Protein AF-A0A1E5L7E7-F1 (afdb_monomer_lite)

Structure (mmCIF, N/CA/C/O backbone):
data_AF-A0A1E5L7E7-F1
#
_entry.id   AF-A0A1E5L7E7-F1
#
loop_
_atom_site.group_PDB
_atom_site.id
_atom_site.type_symbol
_atom_site.label_atom_id
_atom_site.label_alt_id
_atom_site.label_comp_id
_atom_site.label_asym_id
_atom_site.label_entity_id
_atom_site.label_seq_id
_atom_site.pdbx_PDB_ins_code
_atom_site.Cartn_x
_atom_site.Cartn_y
_atom_site.Cartn_z
_atom_site.occupancy
_atom_site.B_iso_or_equiv
_atom_site.auth_seq_id
_atom_site.auth_comp_id
_atom_site.auth_asym_id
_atom_site.auth_atom_id
_atom_site.pdbx_PDB_model_num
ATOM 1 N N . MET A 1 1 ? -4.842 -31.849 -16.699 1.00 64.25 1 MET A N 1
ATOM 2 C CA . MET A 1 1 ? -5.724 -31.005 -15.866 1.00 64.25 1 MET A CA 1
ATOM 3 C C . MET A 1 1 ? -4.834 -29.907 -15.305 1.00 64.25 1 MET A C 1
ATOM 5 O O . MET A 1 1 ? -3.765 -30.256 -14.819 1.00 64.25 1 MET A O 1
ATOM 9 N N . LEU A 1 2 ? -5.164 -28.624 -15.495 1.00 64.88 2 LEU A N 1
ATOM 10 C CA . LEU A 1 2 ? -4.410 -27.542 -14.845 1.00 64.88 2 LEU A CA 1
ATOM 11 C C . LEU A 1 2 ? -4.589 -27.676 -13.326 1.00 64.88 2 LEU A C 1
ATOM 13 O O . LEU A 1 2 ? -5.624 -28.170 -12.883 1.00 64.88 2 LEU A O 1
ATOM 17 N N . SER A 1 3 ? -3.577 -27.300 -12.545 1.00 83.19 3 SER A N 1
ATOM 18 C CA . SER A 1 3 ? -3.740 -27.214 -11.093 1.00 83.19 3 SER A CA 1
ATOM 19 C C . SER A 1 3 ? -4.750 -26.117 -10.750 1.00 83.19 3 SER A C 1
ATOM 21 O O . SER A 1 3 ? -4.886 -25.150 -11.500 1.00 83.19 3 SER A O 1
ATOM 23 N N . ASP A 1 4 ? -5.415 -26.242 -9.600 1.00 86.75 4 ASP A N 1
ATOM 24 C CA . ASP A 1 4 ? -6.323 -25.212 -9.071 1.00 86.75 4 ASP A CA 1
ATOM 25 C C . ASP A 1 4 ? -5.634 -23.830 -9.010 1.00 86.75 4 ASP A C 1
ATOM 27 O O . ASP A 1 4 ? -6.203 -22.815 -9.397 1.00 86.75 4 ASP A O 1
ATOM 31 N N . TYR A 1 5 ? -4.342 -23.808 -8.659 1.00 82.50 5 TYR A N 1
ATOM 32 C CA . TYR A 1 5 ? -3.505 -22.604 -8.692 1.00 82.50 5 TYR A CA 1
ATOM 33 C C . TYR A 1 5 ? -3.371 -21.995 -10.097 1.00 82.50 5 TYR A C 1
ATOM 35 O O . TYR A 1 5 ? -3.588 -20.800 -10.282 1.00 82.50 5 TYR A O 1
ATOM 43 N N . ALA A 1 6 ? -3.045 -22.808 -11.107 1.00 84.75 6 ALA A N 1
ATOM 44 C CA . ALA A 1 6 ? -2.886 -22.321 -12.477 1.00 84.75 6 ALA A CA 1
ATOM 45 C C . ALA A 1 6 ? -4.218 -21.849 -13.083 1.00 84.75 6 ALA A C 1
ATOM 47 O O . ALA A 1 6 ? -4.231 -20.963 -13.939 1.00 84.75 6 ALA A O 1
ATOM 48 N N . GLN A 1 7 ? -5.338 -22.430 -12.646 1.00 89.38 7 GLN A N 1
ATOM 49 C CA . GLN A 1 7 ? -6.667 -21.963 -13.020 1.00 89.38 7 GLN A CA 1
ATOM 50 C C . GLN A 1 7 ? -6.973 -20.597 -12.388 1.00 89.38 7 GLN A C 1
ATOM 52 O O . GLN A 1 7 ? -7.300 -19.672 -13.129 1.00 89.38 7 GLN A O 1
ATOM 57 N N . LYS A 1 8 ? -6.766 -20.436 -11.075 1.00 89.94 8 LYS A N 1
ATOM 58 C CA . LYS A 1 8 ? -6.951 -19.152 -10.372 1.00 89.94 8 LYS A CA 1
ATOM 59 C C . LYS A 1 8 ? -6.092 -18.037 -10.961 1.00 89.94 8 LYS A C 1
ATOM 61 O O . LYS A 1 8 ? -6.601 -16.958 -11.233 1.00 89.94 8 LYS A O 1
ATOM 66 N N . GLN A 1 9 ? -4.820 -18.311 -11.251 1.00 88.81 9 GLN A N 1
ATOM 67 C CA . GLN A 1 9 ? -3.925 -17.325 -11.867 1.00 88.81 9 GLN A CA 1
ATOM 68 C C . GLN A 1 9 ? -4.406 -16.902 -13.264 1.00 88.81 9 GLN A C 1
ATOM 70 O O . GLN A 1 9 ? -4.318 -15.734 -13.636 1.00 88.81 9 GLN A O 1
ATOM 75 N N . ARG A 1 10 ? -4.943 -17.841 -14.054 1.00 89.44 10 ARG A N 1
ATOM 76 C CA . ARG A 1 10 ? -5.521 -17.532 -15.368 1.00 89.44 10 ARG A CA 1
ATOM 77 C C . ARG A 1 10 ? -6.808 -16.716 -15.256 1.00 89.44 10 ARG A C 1
ATOM 79 O O . ARG A 1 10 ? -7.046 -15.859 -16.101 1.00 89.44 10 ARG A O 1
ATOM 86 N N . GLU A 1 11 ? -7.652 -17.015 -14.279 1.00 93.75 11 GLU A N 1
ATOM 87 C CA . GLU A 1 11 ? -8.879 -16.259 -14.033 1.00 93.75 11 GLU A CA 1
ATOM 88 C C . GLU A 1 11 ? -8.552 -14.829 -13.593 1.00 93.75 11 GLU A C 1
ATOM 90 O O . GLU A 1 11 ? -9.084 -13.887 -14.178 1.00 93.75 11 GLU A O 1
ATOM 95 N N . ASP A 1 12 ? -7.600 -14.666 -12.673 1.00 93.44 12 ASP A N 1
ATOM 96 C CA . ASP A 1 12 ? -7.132 -13.359 -12.211 1.00 93.44 12 ASP A CA 1
ATOM 97 C C . ASP A 1 12 ? -6.461 -12.537 -13.325 1.00 93.44 12 ASP A C 1
ATOM 99 O O . ASP A 1 12 ? -6.721 -11.345 -13.461 1.00 93.44 12 ASP A O 1
ATOM 103 N N . LEU A 1 13 ? -5.702 -13.179 -14.221 1.00 92.06 13 LEU A N 1
ATOM 104 C CA . LEU A 1 13 ? -5.150 -12.546 -15.428 1.00 92.06 13 LEU A CA 1
ATOM 105 C C . LEU A 1 13 ? -6.209 -11.810 -16.269 1.00 92.06 13 LEU A C 1
ATOM 107 O O . LEU A 1 13 ? -5.885 -10.809 -16.913 1.00 92.06 13 LEU A O 1
ATOM 111 N N . ASN A 1 14 ? -7.466 -12.270 -16.266 1.00 94.44 14 ASN A N 1
ATOM 112 C CA . ASN A 1 14 ? -8.558 -11.613 -16.992 1.00 94.44 14 ASN A CA 1
ATOM 113 C C . ASN A 1 14 ? -9.018 -10.301 -16.333 1.00 94.44 14 ASN A C 1
ATOM 115 O O . ASN A 1 14 ? -9.711 -9.517 -16.977 1.00 94.44 14 ASN A O 1
ATOM 119 N N . THR A 1 15 ? -8.639 -10.042 -15.079 1.00 93.69 15 THR A N 1
ATOM 120 C CA . THR A 1 15 ? -8.935 -8.791 -14.355 1.00 93.69 15 THR A CA 1
ATOM 121 C C . THR A 1 15 ? -7.917 -7.680 -14.648 1.00 93.69 15 THR A C 1
ATOM 123 O O . THR A 1 15 ? -8.075 -6.535 -14.197 1.00 93.69 15 THR A O 1
ATOM 126 N N . LYS A 1 16 ? -6.860 -7.995 -15.414 1.00 93.00 16 LYS A N 1
ATOM 127 C CA . LYS A 1 16 ? -5.802 -7.055 -15.783 1.00 93.00 16 LYS A CA 1
ATOM 128 C C . LYS A 1 16 ? -6.387 -5.867 -16.544 1.00 93.00 16 LYS A C 1
ATOM 130 O O . LYS A 1 16 ? -6.898 -6.002 -17.653 1.00 93.00 16 LYS A O 1
ATOM 135 N N . ALA A 1 17 ? -6.244 -4.684 -15.961 1.00 94.31 17 ALA A N 1
ATOM 136 C CA . ALA A 1 17 ? -6.622 -3.422 -16.576 1.00 94.31 17 ALA A CA 1
ATOM 137 C C . ALA A 1 17 ? -5.693 -2.305 -16.093 1.00 94.31 17 ALA A C 1
ATOM 139 O O . ALA A 1 17 ? -5.008 -2.452 -15.079 1.00 94.31 17 ALA A O 1
ATOM 140 N N . ASN A 1 18 ? -5.697 -1.181 -16.808 1.00 92.69 18 ASN A N 1
ATOM 141 C CA . ASN A 1 18 ? -5.037 0.030 -16.336 1.00 92.69 18 ASN A CA 1
ATOM 142 C C . ASN A 1 18 ? -5.738 0.520 -15.059 1.00 92.69 18 ASN A C 1
ATOM 144 O O . ASN A 1 18 ? -6.968 0.525 -14.985 1.00 92.69 18 ASN A O 1
ATOM 148 N N . ARG A 1 19 ? -4.949 0.886 -14.047 1.00 92.31 19 ARG A N 1
ATOM 149 C CA . ARG A 1 19 ? -5.434 1.395 -12.761 1.00 92.31 19 ARG A CA 1
ATOM 150 C C . ARG A 1 19 ? -5.349 2.923 -12.778 1.00 92.31 19 ARG A C 1
ATOM 152 O O . ARG A 1 19 ? -4.254 3.472 -12.823 1.00 92.31 19 ARG A O 1
ATOM 159 N N . GLU A 1 20 ? -6.499 3.595 -12.800 1.00 88.31 20 GLU A N 1
ATOM 160 C CA . GLU A 1 20 ? -6.602 5.066 -12.902 1.00 88.31 20 GLU A CA 1
ATOM 161 C C . GLU A 1 20 ? -6.346 5.782 -11.560 1.00 88.31 20 GLU A C 1
ATOM 163 O O . GLU A 1 20 ? -6.104 6.990 -11.506 1.00 88.31 20 GLU A O 1
ATOM 168 N N . ASP A 1 21 ? -6.411 5.040 -10.457 1.00 87.31 21 ASP A N 1
ATOM 169 C CA . ASP A 1 21 ? -6.200 5.505 -9.088 1.00 87.31 21 ASP A CA 1
ATOM 170 C C . ASP A 1 21 ? -4.715 5.577 -8.697 1.00 87.31 21 ASP A C 1
ATOM 172 O O . ASP A 1 21 ? -4.356 6.303 -7.767 1.00 87.31 21 ASP A O 1
ATOM 176 N N . ILE A 1 22 ? -3.832 4.908 -9.446 1.00 90.38 22 ILE A N 1
ATOM 177 C CA . ILE A 1 22 ? -2.385 4.954 -9.222 1.00 90.38 22 ILE A CA 1
ATOM 178 C C . ILE A 1 22 ? -1.802 6.211 -9.872 1.00 90.38 22 ILE A C 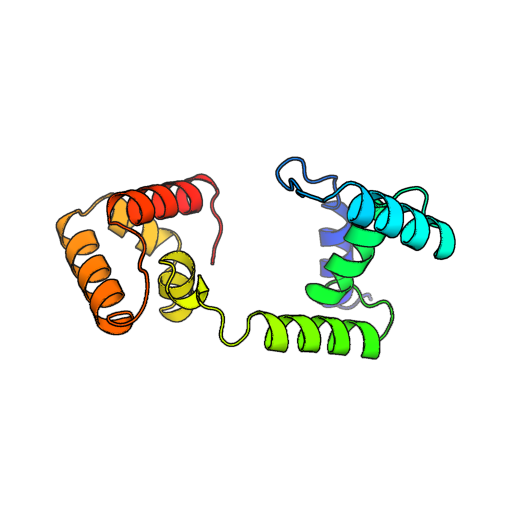1
ATOM 180 O O . ILE A 1 22 ? -1.623 6.296 -11.088 1.00 90.38 22 ILE A O 1
ATOM 184 N N . LYS A 1 23 ? -1.445 7.192 -9.039 1.00 92.81 23 LYS A N 1
ATOM 185 C CA . LYS A 1 23 ? -0.745 8.416 -9.454 1.00 92.81 23 LYS A CA 1
ATOM 186 C C . LYS A 1 23 ? 0.668 8.420 -8.891 1.00 92.81 23 LYS A C 1
ATOM 188 O O . LYS A 1 23 ? 0.856 8.301 -7.686 1.00 92.81 23 LYS A O 1
ATOM 193 N N . ILE A 1 24 ? 1.658 8.598 -9.763 1.00 93.69 24 ILE A N 1
ATOM 194 C CA . ILE A 1 24 ? 3.076 8.612 -9.387 1.00 93.69 24 ILE A CA 1
ATOM 195 C C . ILE A 1 24 ? 3.614 10.032 -9.558 1.00 93.69 24 ILE A C 1
ATOM 197 O O . ILE A 1 24 ? 3.450 10.639 -10.616 1.00 93.69 24 ILE A O 1
ATOM 201 N N . SER A 1 25 ? 4.264 10.558 -8.520 1.00 96.19 25 SER A N 1
ATOM 202 C CA . SER A 1 25 ? 4.975 11.837 -8.572 1.00 96.19 25 SER A CA 1
ATOM 203 C C . SER A 1 25 ? 6.461 11.579 -8.782 1.00 96.19 25 SER A C 1
ATOM 205 O O . SER A 1 25 ? 7.083 10.899 -7.972 1.00 96.19 25 SER A O 1
ATOM 207 N N . LEU A 1 26 ? 7.027 12.122 -9.859 1.00 97.06 26 LEU A N 1
ATOM 208 C CA . LEU A 1 26 ? 8.428 11.943 -10.236 1.00 97.06 26 LEU A CA 1
ATOM 209 C C . LEU A 1 26 ? 9.042 13.297 -10.576 1.00 97.06 26 LEU A C 1
ATOM 211 O O . LEU A 1 26 ? 8.398 14.147 -11.191 1.00 97.06 26 LEU A O 1
ATOM 215 N N . THR A 1 27 ? 10.315 13.471 -10.251 1.00 98.31 27 THR A N 1
ATOM 216 C CA . THR A 1 27 ? 11.125 14.533 -10.848 1.00 98.31 27 THR A CA 1
ATOM 217 C C . THR A 1 27 ? 11.316 14.279 -12.347 1.00 98.31 27 THR A C 1
ATOM 219 O O . THR A 1 27 ? 11.287 13.138 -12.818 1.00 98.31 27 THR A O 1
ATOM 222 N N . ASP A 1 28 ? 11.617 15.332 -13.113 1.00 98.31 28 ASP A N 1
ATOM 223 C CA . ASP A 1 28 ? 11.892 15.210 -14.554 1.00 98.31 28 ASP A CA 1
ATOM 224 C C . ASP A 1 28 ? 13.021 14.213 -14.860 1.00 98.31 28 ASP A C 1
ATOM 226 O O . ASP A 1 28 ? 12.996 13.494 -15.868 1.00 98.31 28 ASP A O 1
ATOM 230 N N . LYS A 1 29 ? 14.021 14.152 -13.971 1.00 98.56 29 LYS A N 1
ATOM 231 C CA . LYS A 1 29 ? 15.156 13.238 -14.098 1.00 98.56 29 LYS A CA 1
ATOM 232 C C . LYS A 1 29 ? 14.739 11.791 -13.854 1.00 98.56 29 LYS A C 1
ATOM 234 O O . LYS A 1 29 ? 15.121 10.924 -14.638 1.00 98.56 29 LYS A O 1
ATOM 239 N N . GLU A 1 30 ? 13.959 11.526 -12.809 1.00 98.38 30 GLU A N 1
ATOM 240 C CA . GLU A 1 30 ? 13.424 10.186 -12.538 1.00 98.38 30 GLU A CA 1
ATOM 241 C C . GLU A 1 30 ? 12.547 9.710 -13.691 1.00 98.38 30 GLU A C 1
ATOM 243 O O . GLU A 1 30 ? 12.765 8.616 -14.211 1.00 98.38 30 GLU A O 1
ATOM 248 N N . TYR A 1 31 ? 11.639 10.560 -14.176 1.00 98.06 31 TYR A N 1
ATOM 249 C CA . TYR A 1 31 ? 10.765 10.213 -15.293 1.00 98.06 31 TYR A CA 1
ATOM 250 C C . TYR A 1 31 ? 11.546 9.919 -16.583 1.00 98.06 31 TYR A C 1
ATOM 252 O O . TYR A 1 31 ? 11.256 8.959 -17.303 1.00 98.06 31 TYR A O 1
ATOM 260 N N . SER A 1 32 ? 12.579 10.710 -16.878 1.00 98.31 32 SER A N 1
ATOM 261 C CA . SER A 1 32 ? 13.442 10.483 -18.045 1.00 98.31 32 SER A CA 1
ATOM 262 C C . SER A 1 32 ? 14.232 9.177 -17.936 1.00 98.31 32 SER A C 1
ATOM 264 O O . SER A 1 32 ? 14.303 8.420 -18.907 1.00 98.31 32 SER A O 1
ATOM 266 N N . ASN A 1 33 ? 14.781 8.882 -16.755 1.00 98.44 33 ASN A N 1
ATOM 267 C CA . ASN A 1 33 ? 15.508 7.641 -16.496 1.00 98.44 33 ASN A CA 1
ATOM 268 C C . ASN A 1 33 ? 14.596 6.414 -16.589 1.00 98.44 33 ASN A C 1
ATOM 270 O O . ASN A 1 33 ? 14.985 5.419 -17.198 1.00 98.44 33 ASN A O 1
ATOM 274 N N . LEU A 1 34 ? 13.379 6.500 -16.052 1.00 98.00 34 LEU A N 1
ATOM 275 C CA . LEU A 1 34 ? 12.406 5.413 -16.090 1.00 98.00 34 LEU A CA 1
ATOM 276 C C . LEU A 1 34 ? 12.024 5.048 -17.532 1.00 98.00 34 LEU A C 1
ATOM 278 O O . LEU A 1 34 ? 12.063 3.876 -17.903 1.00 98.00 34 LEU A O 1
ATOM 282 N N . LYS A 1 35 ? 11.752 6.048 -18.383 1.00 98.31 35 LYS A N 1
ATOM 283 C CA . LYS A 1 35 ? 11.512 5.822 -19.821 1.00 98.31 35 LYS A CA 1
ATOM 284 C C . LYS A 1 35 ? 12.709 5.166 -20.507 1.00 98.31 35 LYS A C 1
ATOM 286 O O . LYS A 1 35 ? 12.535 4.242 -21.294 1.00 98.31 35 LYS A O 1
ATOM 291 N N . LEU A 1 36 ? 13.927 5.619 -20.199 1.00 98.38 36 LEU A N 1
ATOM 292 C CA . LEU A 1 36 ? 15.140 5.027 -20.764 1.00 98.38 36 LEU A CA 1
ATOM 293 C C . LEU A 1 36 ? 15.303 3.559 -20.348 1.00 98.38 36 LEU A C 1
ATOM 295 O O . LEU A 1 36 ? 15.682 2.738 -21.180 1.00 98.38 36 LEU A O 1
ATOM 299 N N . MET A 1 37 ? 15.024 3.219 -19.088 1.00 98.12 37 MET A N 1
ATOM 300 C CA . MET A 1 37 ? 15.047 1.833 -18.612 1.00 98.12 37 MET A CA 1
ATOM 301 C C . MET A 1 37 ? 14.014 0.976 -19.343 1.00 98.12 37 MET A C 1
ATOM 303 O O . MET A 1 37 ? 14.357 -0.108 -19.809 1.00 98.12 37 MET A O 1
ATOM 307 N N . ALA A 1 38 ? 12.793 1.488 -19.514 1.00 98.12 38 ALA A N 1
ATOM 308 C CA . ALA A 1 38 ? 11.733 0.781 -20.224 1.00 98.12 38 ALA A CA 1
ATOM 309 C C . ALA A 1 38 ? 12.140 0.475 -21.671 1.00 98.12 38 ALA A C 1
ATOM 311 O O . ALA A 1 38 ? 12.084 -0.674 -22.105 1.00 98.12 38 ALA A O 1
ATOM 312 N N . TYR A 1 39 ? 12.670 1.470 -22.386 1.00 98.12 39 TYR A N 1
ATOM 313 C CA . TYR A 1 39 ? 13.134 1.284 -23.761 1.00 98.12 39 TYR A CA 1
ATOM 314 C C . TYR A 1 39 ? 14.335 0.341 -23.865 1.00 98.12 39 TYR A C 1
ATOM 316 O O . TYR A 1 39 ? 14.401 -0.451 -24.802 1.00 98.12 39 TYR A O 1
ATOM 324 N N . LYS A 1 40 ? 15.268 0.365 -22.902 1.00 97.88 40 LYS A N 1
ATOM 325 C CA . LYS A 1 40 ? 16.385 -0.597 -22.853 1.00 97.88 40 LYS A CA 1
ATOM 326 C C . LYS A 1 40 ? 15.909 -2.039 -22.671 1.00 97.88 40 LYS A C 1
ATOM 328 O O . LYS A 1 40 ? 16.543 -2.942 -23.206 1.00 97.88 40 LYS A O 1
ATOM 333 N N . ALA A 1 41 ? 14.818 -2.240 -21.937 1.00 95.94 41 ALA A N 1
ATOM 334 C CA . ALA A 1 41 ? 14.187 -3.543 -21.750 1.00 95.94 41 ALA A CA 1
ATOM 335 C C . ALA A 1 41 ? 13.276 -3.956 -22.927 1.00 95.94 41 ALA A C 1
ATOM 337 O O . ALA A 1 41 ? 12.800 -5.086 -22.959 1.00 95.94 41 ALA A O 1
ATOM 338 N N . GLY A 1 42 ? 13.045 -3.067 -23.902 1.00 97.62 42 GLY A N 1
ATOM 339 C CA . GLY A 1 42 ? 12.187 -3.327 -25.062 1.00 97.62 4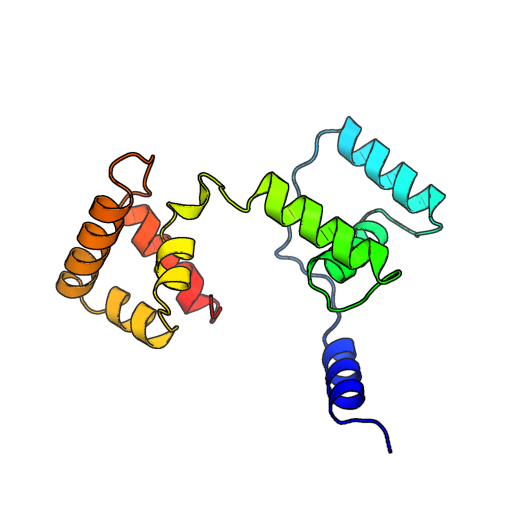2 GLY A CA 1
ATOM 340 C C . GLY A 1 42 ? 10.695 -3.057 -24.834 1.00 97.62 42 GLY A C 1
ATOM 341 O O . GLY A 1 42 ? 9.883 -3.436 -25.676 1.00 97.62 42 GLY A O 1
ATOM 342 N N . PHE A 1 43 ? 10.327 -2.396 -23.735 1.00 97.75 43 PHE A N 1
ATOM 343 C CA . PHE A 1 43 ? 8.949 -1.983 -23.470 1.00 97.75 43 PHE A CA 1
ATOM 344 C C . PHE A 1 43 ? 8.537 -0.763 -24.297 1.00 97.75 43 PHE A C 1
ATOM 346 O O . PHE A 1 43 ? 9.368 0.060 -24.694 1.00 97.75 43 PHE A O 1
ATOM 353 N N . ARG A 1 44 ? 7.229 -0.632 -24.535 1.00 96.50 44 ARG A N 1
ATOM 354 C CA . ARG A 1 44 ? 6.623 0.477 -25.289 1.00 96.50 44 ARG A CA 1
ATOM 355 C C . ARG A 1 44 ? 6.608 1.776 -24.497 1.00 96.50 44 ARG A C 1
ATOM 357 O O . ARG A 1 44 ? 6.707 2.846 -25.091 1.00 96.50 44 ARG A O 1
ATOM 364 N N . ASP A 1 45 ? 6.489 1.682 -23.177 1.00 96.06 45 ASP A N 1
ATOM 365 C CA . ASP A 1 45 ? 6.446 2.821 -22.268 1.00 96.06 45 ASP A CA 1
ATOM 366 C C . ASP A 1 45 ? 6.891 2.441 -20.843 1.00 96.06 45 ASP A C 1
ATOM 368 O O . ASP A 1 45 ? 7.139 1.280 -20.517 1.00 96.06 45 ASP A O 1
ATOM 372 N N . ALA A 1 46 ? 7.019 3.456 -19.985 1.00 96.56 46 ALA A N 1
ATOM 373 C CA . ALA A 1 46 ? 7.397 3.294 -18.584 1.00 96.56 46 ALA A CA 1
ATOM 374 C C . ALA A 1 46 ? 6.356 2.528 -17.744 1.00 96.56 46 ALA A C 1
ATOM 376 O O . ALA A 1 46 ? 6.722 1.926 -16.735 1.00 96.56 46 ALA A O 1
ATOM 377 N N . GLY A 1 47 ? 5.082 2.544 -18.143 1.00 95.56 47 GLY A N 1
ATOM 378 C CA . GLY A 1 47 ? 4.001 1.864 -17.434 1.00 95.56 47 GLY A CA 1
ATOM 379 C C . GLY A 1 47 ? 4.119 0.347 -17.530 1.00 95.56 47 GLY A C 1
ATOM 380 O O . GLY A 1 47 ? 3.896 -0.343 -16.537 1.00 95.56 47 GLY A O 1
ATOM 381 N N . GLU A 1 48 ? 4.549 -0.183 -18.677 1.00 95.31 48 GLU A N 1
ATOM 382 C CA . GLU A 1 48 ? 4.845 -1.615 -18.825 1.00 95.31 48 GLU A CA 1
ATOM 383 C C . GLU A 1 48 ? 5.992 -2.065 -17.913 1.00 95.31 48 GLU A C 1
ATOM 385 O O . GLU A 1 48 ? 5.886 -3.108 -17.266 1.00 95.31 48 GLU A O 1
ATOM 390 N N . LEU A 1 49 ? 7.052 -1.255 -17.801 1.00 95.62 49 LEU A N 1
ATOM 391 C CA . LEU A 1 49 ? 8.162 -1.533 -16.888 1.00 95.62 49 LEU A CA 1
ATOM 392 C C . LEU A 1 49 ? 7.697 -1.536 -15.424 1.00 95.62 49 LEU A C 1
ATOM 394 O O . LEU A 1 49 ? 8.016 -2.470 -14.691 1.00 95.62 49 LEU A O 1
ATOM 398 N N . ILE A 1 50 ? 6.928 -0.522 -15.005 1.00 95.31 50 ILE A N 1
ATOM 399 C CA . ILE A 1 50 ? 6.368 -0.456 -13.644 1.00 95.31 50 ILE A CA 1
ATOM 400 C C . ILE A 1 50 ? 5.454 -1.657 -13.385 1.00 95.31 50 ILE A C 1
ATOM 402 O O . ILE A 1 50 ? 5.578 -2.302 -12.351 1.00 95.31 50 ILE A O 1
ATOM 406 N N . SER A 1 51 ? 4.576 -1.994 -14.333 1.00 94.00 51 SER A N 1
ATOM 407 C CA . SER A 1 51 ? 3.672 -3.146 -14.214 1.00 94.00 51 SER A CA 1
ATOM 408 C C . SER A 1 51 ? 4.444 -4.457 -14.054 1.00 94.00 51 SER A C 1
ATOM 410 O O . SER A 1 51 ? 4.025 -5.326 -13.295 1.00 94.00 51 SER A O 1
ATOM 412 N N . SER A 1 52 ? 5.580 -4.595 -14.749 1.00 92.88 52 SER A N 1
ATOM 413 C CA . SER A 1 52 ? 6.481 -5.738 -14.594 1.00 92.88 52 SER A CA 1
ATOM 414 C C . SER A 1 52 ? 7.026 -5.828 -13.165 1.00 92.88 52 SER A C 1
ATOM 416 O O . SER A 1 52 ? 6.825 -6.845 -12.502 1.00 92.88 52 SER A O 1
ATOM 418 N N . PHE A 1 53 ? 7.611 -4.730 -12.668 1.00 93.19 53 PHE A N 1
ATOM 419 C CA . PHE A 1 53 ? 8.197 -4.640 -11.326 1.00 93.19 53 PHE A CA 1
ATOM 420 C C . PHE A 1 53 ? 7.177 -4.860 -10.203 1.00 93.19 53 PHE A C 1
ATOM 422 O O . PHE A 1 53 ? 7.463 -5.581 -9.254 1.00 93.19 53 PHE A O 1
ATOM 429 N N . VAL A 1 54 ? 5.973 -4.287 -10.311 1.00 93.62 54 VAL A N 1
ATOM 430 C CA . VAL A 1 54 ? 4.879 -4.520 -9.347 1.00 93.62 54 VAL A CA 1
ATOM 431 C C . VAL A 1 54 ? 4.529 -6.005 -9.276 1.00 93.62 54 VAL A C 1
ATOM 433 O O . VAL A 1 54 ? 4.244 -6.529 -8.203 1.00 93.62 54 VAL A O 1
ATOM 436 N N . GLY A 1 55 ? 4.596 -6.699 -10.409 1.00 92.12 55 GLY A N 1
ATOM 437 C CA . GLY A 1 55 ? 4.424 -8.139 -10.467 1.00 92.12 55 GLY A CA 1
ATOM 438 C C . GLY A 1 55 ? 5.442 -8.912 -9.624 1.00 92.12 55 GLY A C 1
ATOM 439 O O . GLY A 1 55 ? 5.029 -9.777 -8.854 1.00 92.12 55 GLY A O 1
ATOM 440 N N . ASP A 1 56 ? 6.729 -8.561 -9.730 1.00 93.00 56 ASP A N 1
ATOM 441 C CA . ASP A 1 56 ? 7.796 -9.147 -8.903 1.00 93.00 56 ASP A CA 1
ATOM 442 C C . ASP A 1 56 ? 7.607 -8.791 -7.418 1.00 93.00 56 ASP A C 1
ATOM 444 O O . ASP A 1 56 ? 7.680 -9.668 -6.559 1.00 93.00 56 ASP A O 1
ATOM 448 N N . LEU A 1 57 ? 7.306 -7.522 -7.118 1.00 93.75 57 LEU A N 1
ATOM 449 C CA . LEU A 1 57 ? 7.117 -7.008 -5.756 1.00 93.75 57 LEU A CA 1
ATOM 450 C C . LEU A 1 57 ? 5.949 -7.678 -5.018 1.00 93.75 57 LEU A C 1
ATOM 452 O O . LEU A 1 57 ? 6.041 -7.928 -3.823 1.00 93.75 57 LEU A O 1
ATOM 456 N N . THR A 1 58 ? 4.858 -7.975 -5.724 1.00 92.06 58 THR A N 1
ATOM 457 C CA . THR A 1 58 ? 3.651 -8.605 -5.154 1.00 92.06 58 THR A CA 1
ATOM 458 C C . THR A 1 58 ? 3.682 -10.132 -5.218 1.00 92.06 58 THR A C 1
ATOM 460 O O . THR A 1 58 ? 2.778 -10.798 -4.719 1.00 92.06 58 THR A O 1
ATOM 463 N N . GLY A 1 59 ? 4.698 -10.712 -5.863 1.00 88.25 59 GLY A N 1
ATOM 464 C CA . GLY A 1 59 ? 4.824 -12.155 -6.052 1.00 88.25 59 GLY A CA 1
ATOM 465 C C . GLY A 1 59 ? 3.809 -12.772 -7.022 1.00 88.25 59 GLY A C 1
ATOM 466 O O . GLY A 1 59 ? 3.729 -14.000 -7.101 1.00 88.25 59 GLY A O 1
ATOM 467 N N . TRP A 1 60 ? 3.047 -11.960 -7.764 1.00 88.12 60 TRP A N 1
ATOM 468 C CA . TRP A 1 60 ? 2.035 -12.435 -8.714 1.00 88.12 60 TRP A CA 1
ATOM 469 C C . TRP A 1 60 ? 2.643 -13.016 -9.999 1.00 88.12 60 TRP A C 1
ATOM 471 O O . TRP A 1 60 ? 2.200 -14.049 -10.512 1.00 88.12 60 TRP A O 1
ATOM 481 N N . GLN A 1 61 ? 3.689 -12.365 -10.503 1.00 80.31 61 GLN A N 1
ATOM 482 C CA . GLN A 1 61 ? 4.567 -12.896 -11.543 1.00 80.31 61 GLN A CA 1
ATOM 483 C C . GLN A 1 61 ? 6.004 -12.789 -11.057 1.00 80.31 61 GLN A C 1
ATOM 485 O O . GLN A 1 61 ? 6.301 -12.145 -10.057 1.00 80.31 61 GLN A O 1
ATOM 490 N N . SER A 1 62 ? 6.896 -13.459 -11.762 1.00 75.56 62 SER A N 1
ATOM 491 C CA . SER A 1 62 ? 8.302 -13.462 -11.423 1.00 75.56 62 SER A CA 1
ATOM 492 C C . SER A 1 62 ? 9.077 -13.469 -12.731 1.00 75.56 62 SER A C 1
ATOM 494 O O . SER A 1 62 ? 8.932 -14.390 -13.538 1.00 75.56 62 SER A O 1
ATOM 496 N N . ASN A 1 63 ? 9.886 -12.434 -12.947 1.00 81.19 63 ASN A N 1
ATOM 497 C CA . ASN A 1 63 ? 10.911 -12.414 -13.995 1.00 81.19 63 ASN A CA 1
ATOM 498 C C . ASN A 1 63 ? 12.053 -13.420 -13.708 1.00 81.19 63 ASN A C 1
ATOM 500 O O . ASN A 1 63 ? 12.922 -13.632 -14.550 1.00 81.19 63 ASN A O 1
ATOM 504 N N . GLY A 1 64 ? 11.984 -14.077 -12.549 1.00 80.38 64 GLY A N 1
ATOM 505 C CA . GLY A 1 64 ? 12.873 -15.099 -12.012 1.00 80.38 64 GLY A CA 1
ATOM 506 C C . GLY A 1 64 ? 12.799 -15.083 -10.478 1.00 80.38 64 GLY A C 1
ATOM 507 O O . GLY A 1 64 ? 12.299 -14.128 -9.867 1.00 80.38 64 GLY A O 1
ATOM 508 N N . SER A 1 65 ? 13.208 -16.181 -9.832 1.00 72.44 65 SER A N 1
ATOM 509 C CA . SER A 1 65 ? 13.151 -16.288 -8.364 1.00 72.44 65 SER A CA 1
ATOM 510 C C . SER A 1 65 ? 13.932 -15.167 -7.686 1.00 72.44 65 SER A C 1
ATOM 512 O O . SER A 1 65 ? 13.456 -14.594 -6.709 1.00 72.44 65 SER A O 1
ATOM 514 N N . ASP A 1 66 ? 15.084 -14.820 -8.256 1.00 87.19 66 ASP A N 1
ATOM 515 C CA . ASP A 1 66 ? 15.983 -13.811 -7.714 1.00 87.19 66 ASP A CA 1
ATOM 516 C C . ASP A 1 66 ? 15.353 -12.416 -7.785 1.00 87.19 66 ASP A C 1
ATOM 518 O O . ASP A 1 66 ? 15.517 -11.628 -6.861 1.00 87.19 66 ASP A O 1
ATOM 522 N N . GLU A 1 67 ? 14.588 -12.100 -8.832 1.00 90.69 67 GLU A N 1
ATOM 523 C CA . GLU A 1 67 ? 13.913 -10.808 -8.981 1.00 90.69 67 GLU A CA 1
ATOM 524 C C . GLU A 1 67 ? 12.858 -10.596 -7.898 1.00 90.69 67 GLU A C 1
ATOM 526 O O . GLU A 1 67 ? 12.826 -9.532 -7.277 1.00 90.69 67 GLU A O 1
ATOM 531 N N . ARG A 1 68 ? 12.048 -11.622 -7.613 1.00 88.75 68 ARG A N 1
ATOM 532 C CA . ARG A 1 68 ? 11.075 -11.573 -6.515 1.00 88.75 68 ARG A CA 1
ATOM 533 C C . ARG A 1 68 ? 11.777 -11.425 -5.168 1.00 88.75 68 ARG A C 1
ATOM 535 O O . ARG A 1 68 ? 11.394 -10.575 -4.368 1.00 88.75 68 ARG A O 1
ATOM 542 N N . ASP A 1 69 ? 12.824 -12.210 -4.930 1.00 90.38 69 ASP A N 1
ATOM 543 C CA . ASP A 1 69 ? 13.569 -12.160 -3.671 1.00 90.38 69 ASP A CA 1
ATOM 544 C C . ASP A 1 69 ? 14.245 -10.792 -3.479 1.00 90.38 69 ASP A C 1
ATOM 546 O O . ASP A 1 69 ? 14.254 -10.249 -2.375 1.00 90.38 69 ASP A O 1
ATOM 550 N N . LYS A 1 70 ? 14.751 -10.180 -4.558 1.00 93.69 70 LYS A N 1
ATOM 551 C CA . LYS A 1 70 ? 15.348 -8.836 -4.538 1.00 93.69 70 LYS A CA 1
ATOM 552 C C . LYS A 1 70 ? 14.317 -7.730 -4.367 1.00 93.69 70 LYS A C 1
ATOM 554 O O . LYS A 1 70 ? 14.604 -6.760 -3.666 1.00 93.69 70 LYS A O 1
ATOM 559 N N . ALA A 1 71 ? 13.142 -7.855 -4.977 1.00 93.06 71 ALA A N 1
ATOM 560 C CA . ALA A 1 71 ? 12.047 -6.915 -4.765 1.00 93.06 71 ALA A CA 1
ATOM 561 C C . ALA A 1 71 ? 11.583 -6.946 -3.301 1.00 93.06 71 ALA A C 1
ATOM 563 O O . ALA A 1 71 ? 11.436 -5.891 -2.684 1.00 93.06 71 ALA A O 1
ATOM 564 N N . ASN A 1 72 ? 11.465 -8.143 -2.721 1.00 91.44 72 ASN A N 1
ATOM 565 C CA . ASN A 1 72 ? 11.139 -8.312 -1.310 1.00 91.44 72 ASN A CA 1
ATOM 566 C C . ASN A 1 72 ? 12.243 -7.758 -0.392 1.00 91.44 72 ASN A C 1
ATOM 568 O O . ASN A 1 72 ? 11.963 -7.003 0.532 1.00 91.44 72 ASN A O 1
ATOM 572 N N . GLU A 1 73 ? 13.518 -8.048 -0.679 1.00 94.00 73 GLU A N 1
ATOM 573 C CA . GLU A 1 73 ? 14.649 -7.489 0.076 1.00 94.00 73 GLU A CA 1
ATOM 574 C C . GLU A 1 73 ? 14.644 -5.952 0.047 1.00 94.00 73 GLU A C 1
ATOM 576 O O . GLU A 1 73 ? 14.910 -5.307 1.062 1.00 94.00 73 GLU A O 1
ATOM 581 N N . TRP A 1 74 ? 14.340 -5.349 -1.105 1.00 94.81 74 TRP A N 1
ATOM 582 C CA . TRP A 1 74 ? 14.189 -3.901 -1.211 1.00 94.81 74 TRP A CA 1
ATOM 583 C C . TRP A 1 74 ? 13.047 -3.385 -0.329 1.00 94.81 74 TRP A C 1
ATOM 585 O O . TRP A 1 74 ? 13.270 -2.423 0.408 1.00 94.81 74 TRP A O 1
ATOM 595 N N . TYR A 1 75 ? 11.873 -4.026 -0.370 1.00 94.31 75 TYR A N 1
ATOM 596 C CA . TYR A 1 75 ? 10.716 -3.640 0.439 1.00 94.31 75 TYR A CA 1
ATOM 597 C C . TYR A 1 75 ? 11.040 -3.686 1.934 1.00 94.31 75 TYR A C 1
ATOM 599 O O . TYR A 1 75 ? 10.910 -2.675 2.618 1.00 94.31 75 TYR A O 1
ATOM 607 N N . GLU A 1 76 ? 11.576 -4.804 2.420 1.00 93.00 76 GLU A N 1
ATOM 608 C CA . GLU A 1 76 ? 11.932 -4.981 3.832 1.00 93.00 76 GLU A CA 1
ATOM 609 C C . GLU A 1 76 ? 12.982 -3.973 4.300 1.00 93.00 76 GLU A C 1
ATOM 611 O O . GLU A 1 76 ? 12.883 -3.389 5.377 1.00 93.00 76 GLU A O 1
ATOM 616 N N . ARG A 1 77 ? 13.993 -3.699 3.474 1.00 92.81 77 ARG A N 1
ATOM 617 C CA . ARG A 1 77 ? 15.034 -2.726 3.828 1.00 92.81 77 ARG A CA 1
ATOM 618 C C . ARG A 1 77 ? 14.534 -1.288 3.821 1.00 92.81 77 ARG A C 1
ATOM 620 O O . ARG A 1 77 ? 15.061 -0.472 4.575 1.00 92.81 77 ARG A O 1
ATOM 627 N N . ALA A 1 78 ? 13.610 -0.957 2.924 1.00 91.94 78 ALA A N 1
ATOM 628 C CA . ALA A 1 78 ? 13.075 0.391 2.798 1.00 91.94 78 ALA A CA 1
ATOM 629 C C . ALA A 1 78 ? 11.957 0.664 3.814 1.00 91.94 78 ALA A C 1
ATOM 631 O O . ALA A 1 78 ? 11.863 1.781 4.320 1.00 91.94 78 ALA A O 1
ATOM 632 N N . PHE A 1 79 ? 11.138 -0.345 4.119 1.00 91.81 79 PHE A N 1
ATOM 633 C CA . PHE A 1 79 ? 9.876 -0.174 4.834 1.00 91.81 79 PHE A CA 1
ATOM 634 C C . PHE A 1 79 ? 9.651 -1.142 5.998 1.00 91.81 79 PHE A C 1
ATOM 636 O O . PHE A 1 79 ? 8.772 -0.869 6.801 1.00 91.81 79 PHE A O 1
ATOM 643 N N . GLY A 1 80 ? 10.452 -2.196 6.180 1.00 85.81 80 GLY A N 1
ATOM 644 C CA . GLY A 1 80 ? 10.252 -3.177 7.263 1.00 85.81 80 GLY A CA 1
ATOM 645 C C . GLY A 1 80 ? 10.315 -2.584 8.679 1.00 85.81 80 GLY A C 1
ATOM 646 O O . GLY A 1 80 ? 9.782 -3.156 9.624 1.00 85.81 80 GLY A O 1
ATOM 647 N N . THR A 1 81 ? 10.913 -1.398 8.838 1.00 84.50 81 THR A N 1
ATOM 648 C CA . THR A 1 81 ? 10.843 -0.583 10.066 1.00 84.50 81 THR A CA 1
ATOM 649 C C . THR A 1 81 ? 10.421 0.854 9.753 1.00 84.50 81 THR A C 1
ATOM 651 O O . THR A 1 81 ? 11.046 1.810 10.223 1.00 84.50 81 THR A O 1
ATOM 654 N N . SER A 1 82 ? 9.440 1.024 8.867 1.00 85.81 82 SER A N 1
ATOM 655 C CA . SER A 1 82 ? 9.010 2.341 8.404 1.00 85.81 82 SER A CA 1
ATOM 656 C C . SER A 1 82 ? 8.381 3.166 9.526 1.00 85.81 82 SER A C 1
ATOM 658 O O . SER A 1 82 ? 7.635 2.646 10.350 1.00 85.81 82 SER A O 1
ATOM 660 N N . GLU A 1 83 ? 8.587 4.486 9.497 1.00 83.12 83 GLU A N 1
ATOM 661 C CA . GLU A 1 83 ? 7.796 5.413 10.316 1.00 83.12 83 GLU A CA 1
ATOM 662 C C . GLU A 1 83 ? 6.294 5.325 10.002 1.00 83.12 83 GLU A C 1
ATOM 664 O O . GLU A 1 83 ? 5.472 5.596 10.867 1.00 83.12 83 GLU A O 1
ATOM 669 N N . TYR A 1 84 ? 5.918 4.859 8.805 1.00 85.19 84 TYR A N 1
ATOM 670 C CA . TYR A 1 84 ? 4.519 4.643 8.435 1.00 85.19 84 TYR A CA 1
ATOM 671 C C . TYR A 1 84 ? 3.842 3.511 9.212 1.00 85.19 84 TYR A C 1
ATOM 673 O O . TYR A 1 84 ? 2.618 3.407 9.155 1.00 85.19 84 TYR A O 1
ATOM 681 N N . HIS A 1 85 ? 4.594 2.685 9.947 1.00 87.88 85 HIS A N 1
ATOM 682 C CA . HIS A 1 85 ? 4.013 1.660 10.816 1.00 87.88 85 HIS A CA 1
ATOM 683 C C . HIS A 1 85 ? 3.250 2.271 11.999 1.00 87.88 85 HIS A C 1
ATOM 685 O O . HIS A 1 85 ? 2.391 1.616 12.575 1.00 87.88 85 HIS A O 1
ATOM 691 N N . SER A 1 86 ? 3.475 3.551 12.314 1.00 89.38 86 SER A N 1
ATOM 692 C CA . SER A 1 86 ? 2.652 4.275 13.283 1.00 89.38 86 SER A CA 1
ATOM 693 C C . SER A 1 86 ? 1.400 4.908 12.674 1.00 89.38 86 SER A C 1
ATOM 695 O O . SER A 1 86 ? 0.769 5.720 13.338 1.00 89.38 86 SER A O 1
ATOM 697 N N . ASN A 1 87 ? 1.033 4.620 11.423 1.00 94.31 87 ASN A N 1
ATOM 698 C CA . ASN A 1 87 ? -0.244 5.066 10.855 1.00 94.31 87 ASN A CA 1
ATOM 699 C C . ASN A 1 87 ? -1.377 4.124 11.278 1.00 94.31 87 ASN A C 1
ATOM 701 O O . ASN A 1 87 ? -1.167 2.917 11.409 1.00 94.31 87 ASN A O 1
ATOM 705 N N . ILE A 1 88 ? -2.604 4.637 11.378 1.00 94.88 88 ILE A N 1
ATOM 706 C CA . ILE A 1 88 ? -3.768 3.849 11.805 1.00 94.88 88 ILE A CA 1
ATOM 707 C C . ILE A 1 88 ? -4.022 2.650 10.885 1.00 94.88 88 ILE A C 1
ATOM 709 O O . ILE A 1 88 ? -4.412 1.593 11.354 1.00 94.88 88 ILE A O 1
ATOM 713 N N . ARG A 1 89 ? -3.732 2.769 9.581 1.00 94.69 89 ARG A N 1
ATOM 714 C CA . ARG A 1 89 ? -3.865 1.652 8.623 1.00 94.69 89 ARG A CA 1
ATOM 715 C C . ARG A 1 89 ? -2.997 0.466 9.025 1.00 94.69 89 ARG A C 1
ATOM 717 O O . ARG A 1 89 ? -3.447 -0.667 8.971 1.00 94.69 89 ARG A O 1
ATOM 724 N N . HIS A 1 90 ? -1.758 0.741 9.423 1.00 93.38 90 HIS A N 1
ATOM 725 C CA . HIS A 1 90 ? -0.849 -0.312 9.847 1.00 93.38 90 HIS A CA 1
ATOM 726 C C . HIS A 1 90 ? -1.266 -0.882 11.201 1.00 93.38 90 HIS A C 1
ATOM 728 O O . HIS A 1 90 ? -1.239 -2.090 11.368 1.00 93.38 90 HIS A O 1
ATOM 734 N N . TYR A 1 91 ? -1.719 -0.033 12.128 1.00 94.50 91 TYR A N 1
ATOM 735 C CA . TYR A 1 91 ? -2.253 -0.486 13.412 1.00 94.50 91 TYR A CA 1
ATOM 736 C C . TYR A 1 91 ? -3.439 -1.448 13.246 1.00 94.50 91 TYR A C 1
ATOM 738 O O . TYR A 1 91 ? -3.463 -2.498 13.878 1.00 94.50 91 TYR A O 1
ATOM 746 N N . LEU A 1 92 ? -4.399 -1.110 12.378 1.00 95.19 92 LEU A N 1
ATOM 747 C CA . LEU A 1 92 ? -5.562 -1.953 12.085 1.00 95.19 92 LEU A CA 1
ATOM 748 C C . LEU A 1 92 ? -5.146 -3.295 11.469 1.00 95.19 92 LEU A C 1
ATOM 750 O O . LEU A 1 92 ? -5.653 -4.327 11.890 1.00 95.19 92 LEU A O 1
ATOM 754 N N . TYR A 1 93 ? -4.198 -3.273 10.526 1.00 93.81 93 TYR A N 1
ATOM 755 C CA . TYR A 1 93 ? -3.614 -4.479 9.933 1.00 93.81 93 TYR A CA 1
ATOM 756 C C . TYR A 1 93 ? -2.918 -5.366 10.978 1.00 93.81 93 TYR A C 1
ATOM 758 O O . TYR A 1 93 ? -3.206 -6.552 11.067 1.00 93.81 93 TYR A O 1
ATOM 766 N N . ASP A 1 94 ? -2.031 -4.794 11.797 1.00 93.19 94 ASP A N 1
ATOM 767 C CA . ASP A 1 94 ? -1.225 -5.540 12.779 1.00 93.19 94 ASP A CA 1
ATOM 768 C C . ASP A 1 94 ? -2.073 -6.123 13.925 1.00 93.19 94 ASP A C 1
ATOM 770 O O . ASP A 1 94 ? -1.654 -7.059 14.603 1.00 93.19 94 ASP A O 1
ATOM 774 N N . ASN A 1 95 ? -3.282 -5.585 14.122 1.00 94.38 95 ASN A N 1
ATOM 775 C CA . ASN A 1 95 ? -4.257 -6.050 15.109 1.00 94.38 95 ASN A CA 1
ATOM 776 C C . ASN A 1 95 ? -5.456 -6.790 14.483 1.00 94.38 95 ASN A C 1
ATOM 778 O O . ASN A 1 95 ? -6.475 -6.950 15.153 1.00 94.38 95 ASN A O 1
ATOM 782 N N . ASP A 1 96 ? -5.344 -7.235 13.227 1.00 95.06 96 ASP A N 1
ATOM 783 C CA . ASP A 1 96 ? -6.329 -8.081 12.535 1.00 95.06 96 ASP A CA 1
ATOM 784 C C . ASP A 1 96 ? -7.763 -7.498 12.468 1.00 95.06 96 ASP A C 1
ATOM 786 O O . ASP A 1 96 ? -8.746 -8.241 12.504 1.00 95.06 96 ASP A O 1
ATOM 790 N N . TYR A 1 97 ? -7.913 -6.172 12.356 1.00 94.88 97 TYR A N 1
ATOM 791 C CA . TYR A 1 97 ? -9.232 -5.548 12.187 1.00 94.88 97 TYR A CA 1
ATOM 792 C C . TYR A 1 97 ? -9.815 -5.867 10.809 1.00 94.88 97 TYR A C 1
ATOM 794 O O . TYR A 1 97 ? -9.224 -5.551 9.774 1.00 94.88 97 TYR A O 1
ATOM 802 N N . SER A 1 98 ? -11.021 -6.427 10.790 1.00 95.06 98 SER A N 1
ATOM 803 C CA . SER A 1 98 ? -11.788 -6.663 9.569 1.00 95.06 98 SER A CA 1
ATOM 804 C C . SER A 1 98 ? -12.510 -5.402 9.083 1.00 95.06 98 SER A C 1
ATOM 806 O O . SER A 1 98 ? -12.617 -4.396 9.787 1.00 95.06 98 SER A O 1
ATOM 808 N N . LEU A 1 99 ? -13.060 -5.457 7.866 1.00 94.94 99 LEU A N 1
ATOM 809 C CA . LEU A 1 99 ? -13.930 -4.394 7.350 1.00 94.94 99 LEU A CA 1
ATOM 810 C C . LEU A 1 99 ? -15.174 -4.167 8.220 1.00 94.94 99 LEU A C 1
ATOM 812 O O . LEU A 1 99 ? -15.644 -3.033 8.309 1.00 94.94 99 LEU A O 1
ATOM 816 N N . ASP A 1 100 ? -15.695 -5.221 8.850 1.00 95.12 100 ASP A N 1
ATOM 817 C CA . ASP A 1 100 ? -16.841 -5.118 9.753 1.00 95.12 100 ASP A CA 1
ATOM 818 C C . ASP A 1 100 ? -16.433 -4.413 11.054 1.00 95.12 100 ASP A C 1
ATOM 820 O O . ASP A 1 100 ? -17.096 -3.460 11.453 1.00 95.12 100 ASP A O 1
ATOM 824 N N . ASP A 1 101 ? -15.275 -4.755 11.632 1.00 95.69 101 ASP A N 1
ATOM 825 C CA . ASP A 1 101 ? -14.755 -4.056 12.820 1.00 95.69 101 ASP A CA 1
ATOM 826 C C . ASP A 1 101 ? -14.513 -2.564 12.528 1.00 95.69 101 ASP A C 1
ATOM 828 O O . ASP A 1 101 ? -14.805 -1.690 13.343 1.00 95.69 101 ASP A O 1
ATOM 832 N N . MET A 1 102 ? -14.010 -2.240 11.331 1.00 95.69 102 MET A N 1
ATOM 833 C CA . MET A 1 102 ? -13.825 -0.850 10.899 1.00 95.69 102 MET A CA 1
ATOM 834 C C . MET A 1 102 ? -15.147 -0.104 10.684 1.00 95.69 102 MET A C 1
ATOM 836 O O . MET A 1 102 ? -15.184 1.111 10.885 1.00 95.69 102 MET A O 1
ATOM 840 N N . ASN A 1 103 ? -16.218 -0.792 10.275 1.00 95.75 103 ASN A N 1
ATOM 841 C CA . ASN A 1 103 ? -17.561 -0.210 10.229 1.00 95.75 103 ASN A CA 1
ATOM 842 C C . ASN A 1 103 ? -18.075 0.090 11.635 1.00 95.75 103 ASN A C 1
ATOM 844 O O . ASN A 1 103 ? -18.548 1.201 11.871 1.00 95.75 103 ASN A O 1
ATOM 848 N N . ASP A 1 104 ? -17.914 -0.845 12.570 1.00 96.94 104 ASP A N 1
ATOM 849 C CA . ASP A 1 104 ? -18.329 -0.661 13.963 1.00 96.94 104 ASP A CA 1
ATOM 850 C C . ASP A 1 104 ? -17.603 0.538 14.599 1.00 96.94 104 ASP A C 1
ATOM 852 O O . ASP A 1 104 ? -18.231 1.377 15.247 1.00 96.94 104 ASP A O 1
ATOM 856 N N . LEU A 1 105 ? -16.306 0.714 14.311 1.00 96.88 105 LEU A N 1
ATOM 857 C CA . LEU A 1 105 ? -15.536 1.904 14.710 1.00 96.88 105 LEU A CA 1
ATOM 858 C C . LEU A 1 105 ? -16.067 3.221 14.118 1.00 96.88 105 LEU A C 1
ATOM 860 O O . LEU A 1 105 ? -15.808 4.288 14.665 1.00 96.88 105 LEU A O 1
ATOM 864 N N . LEU A 1 106 ? -16.760 3.201 12.978 1.00 97.06 106 LEU A N 1
ATOM 865 C CA . LEU A 1 106 ? -17.366 4.409 12.404 1.00 97.06 106 LEU A CA 1
ATOM 866 C C . LEU A 1 106 ? -18.753 4.712 12.981 1.00 97.06 106 LEU A C 1
ATOM 868 O O . LEU A 1 106 ? -19.188 5.865 12.908 1.00 97.06 106 LEU A O 1
ATOM 872 N N . GLU A 1 107 ? -19.448 3.702 13.504 1.00 97.25 107 GLU A N 1
ATOM 873 C CA . GLU A 1 107 ? -20.795 3.827 14.071 1.00 97.25 107 GLU A CA 1
ATOM 874 C C . GLU A 1 107 ? -20.782 4.142 15.573 1.00 97.25 107 GLU A C 1
ATOM 876 O O . GLU A 1 107 ? -21.671 4.856 16.048 1.00 97.25 107 GLU A O 1
ATOM 881 N N . ASP A 1 108 ? -19.771 3.665 16.303 1.00 97.69 108 ASP A N 1
ATOM 882 C CA . ASP A 1 108 ? -19.624 3.843 17.749 1.00 97.69 108 ASP A CA 1
ATOM 883 C C . ASP A 1 108 ? -18.437 4.767 18.090 1.00 97.69 108 ASP A C 1
ATOM 885 O O . ASP A 1 108 ? -17.265 4.396 18.003 1.00 97.69 108 ASP A O 1
ATOM 889 N N . GLU A 1 109 ? -18.756 6.001 18.496 1.00 96.12 109 GLU A N 1
ATOM 890 C CA . GLU A 1 109 ? -17.765 7.020 18.870 1.00 96.12 109 GLU A CA 1
ATOM 891 C C . GLU A 1 109 ? -16.977 6.646 20.136 1.00 96.12 109 GLU A C 1
ATOM 893 O O . GLU A 1 109 ? -15.782 6.941 20.214 1.00 96.12 109 GLU A O 1
ATOM 898 N N . ASP A 1 110 ? -17.611 5.983 21.107 1.00 97.56 110 ASP A N 1
ATOM 899 C CA . ASP A 1 110 ? -16.948 5.579 22.349 1.00 97.56 110 ASP A CA 1
ATOM 900 C C . ASP A 1 110 ? -15.962 4.437 22.069 1.00 97.56 110 ASP A C 1
ATOM 902 O O . ASP A 1 110 ? -14.832 4.450 22.567 1.00 97.56 110 ASP A O 1
ATOM 906 N N . TYR A 1 111 ? -16.356 3.487 21.215 1.00 96.69 111 TYR A N 1
ATOM 907 C CA . TYR A 1 111 ? -15.471 2.412 20.773 1.00 96.69 111 TYR A CA 1
ATOM 908 C C . TYR A 1 111 ? -14.293 2.948 19.952 1.00 96.69 111 TYR A C 1
ATOM 910 O O . TYR A 1 111 ? -13.139 2.592 20.210 1.00 96.69 111 TYR A O 1
ATOM 918 N N . PHE A 1 112 ? -14.545 3.873 19.021 1.00 97.88 112 PHE A N 1
ATOM 919 C CA . PHE A 1 112 ? -13.475 4.553 18.292 1.00 97.88 112 PHE A CA 1
ATOM 920 C C . PHE A 1 112 ? -12.494 5.259 19.229 1.00 97.88 112 PHE A C 1
ATOM 922 O O . PHE A 1 112 ? -11.281 5.177 19.026 1.00 97.88 112 PHE A O 1
ATOM 929 N N . GLU A 1 113 ? -12.998 5.951 20.251 1.00 97.81 113 GLU A N 1
ATOM 930 C CA . GLU A 1 113 ? -12.152 6.650 21.211 1.00 97.81 113 GLU A CA 1
ATOM 931 C C . GLU A 1 113 ? -11.231 5.680 21.953 1.00 97.81 113 GLU A C 1
ATOM 933 O O . GLU A 1 113 ? -10.035 5.954 22.072 1.00 97.81 113 GLU A O 1
ATOM 938 N N . GLU A 1 114 ? -11.752 4.539 22.410 1.00 97.50 114 GLU A N 1
ATOM 939 C CA . GLU A 1 114 ? -10.959 3.498 23.072 1.00 97.50 114 GLU A CA 1
ATOM 940 C C . GLU A 1 114 ? -9.806 3.019 22.180 1.00 97.50 114 GLU A C 1
ATOM 942 O O . GLU A 1 114 ? -8.641 3.035 22.600 1.00 97.50 114 GLU A O 1
ATOM 947 N N . ILE A 1 115 ? -10.108 2.674 20.927 1.00 97.50 115 ILE A N 1
ATOM 948 C CA . ILE A 1 115 ? -9.107 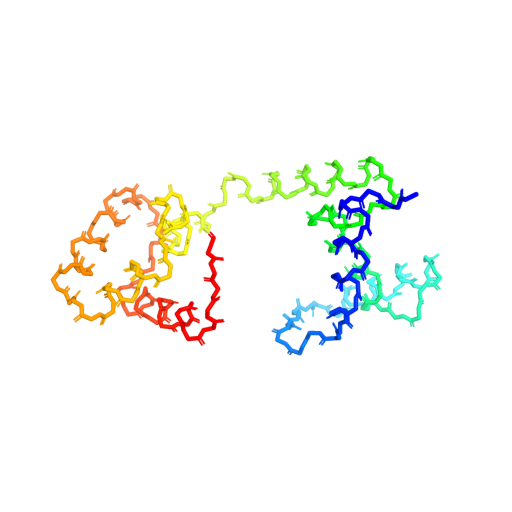2.177 19.977 1.00 97.50 115 ILE A CA 1
ATOM 949 C C . ILE A 1 115 ? -8.101 3.262 19.601 1.00 97.50 115 ILE A C 1
ATOM 951 O O . ILE A 1 115 ? -6.897 3.003 19.546 1.00 97.50 115 ILE A O 1
ATOM 955 N N . TYR A 1 116 ? -8.550 4.502 19.411 1.00 97.50 116 TYR A N 1
ATOM 956 C CA . TYR A 1 116 ? -7.648 5.615 19.140 1.00 97.50 116 TYR A CA 1
ATOM 957 C C . TYR A 1 116 ? -6.665 5.843 20.298 1.00 97.50 116 TYR A C 1
ATOM 959 O O . TYR A 1 116 ? -5.479 6.077 20.061 1.00 97.50 116 TYR A O 1
ATOM 967 N N . GLN A 1 117 ? -7.107 5.743 21.556 1.00 97.06 117 GLN A N 1
ATOM 968 C CA . GLN A 1 117 ? -6.201 5.874 22.702 1.00 97.06 117 GLN A CA 1
ATOM 969 C C . GLN A 1 117 ? -5.189 4.722 22.783 1.00 97.06 117 GLN A C 1
ATOM 971 O O . GLN A 1 117 ? -4.016 4.973 23.083 1.00 97.06 117 GLN A O 1
ATOM 976 N N . ALA A 1 118 ? -5.603 3.486 22.485 1.00 96.50 118 ALA A N 1
ATOM 977 C CA . ALA A 1 118 ? -4.695 2.339 22.406 1.00 96.50 118 ALA A CA 1
ATOM 978 C C . ALA A 1 118 ? -3.619 2.554 21.327 1.00 96.50 118 ALA A C 1
ATOM 980 O O . ALA A 1 118 ? -2.422 2.523 21.631 1.00 96.50 118 ALA A O 1
ATOM 981 N N . TYR A 1 119 ? -4.046 2.924 20.117 1.00 96.00 119 TYR A N 1
ATOM 982 C CA . TYR A 1 119 ? -3.182 3.300 18.997 1.00 96.00 119 TYR A CA 1
ATOM 983 C C . TYR A 1 119 ? -2.129 4.351 19.393 1.00 96.00 119 TYR A C 1
ATOM 985 O O . TYR A 1 119 ? -0.929 4.158 19.160 1.00 96.00 119 TYR A O 1
ATOM 993 N N . ILE A 1 120 ? -2.548 5.447 20.039 1.00 96.25 120 ILE A N 1
ATOM 994 C CA . ILE A 1 120 ? -1.639 6.513 20.485 1.00 96.25 120 ILE A CA 1
ATOM 995 C C . ILE A 1 120 ? -0.669 6.026 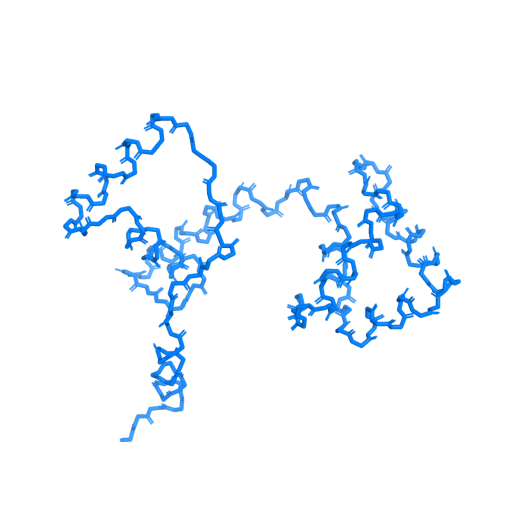21.569 1.00 96.25 120 ILE A C 1
ATOM 997 O O . ILE A 1 120 ? 0.504 6.405 21.547 1.00 96.25 120 ILE A O 1
ATOM 1001 N N . SER A 1 121 ? -1.125 5.207 22.519 1.00 94.50 121 SER A N 1
ATOM 1002 C CA . SER A 1 121 ? -0.280 4.680 23.599 1.00 94.50 121 SER A CA 1
ATOM 1003 C C . SER A 1 121 ? 0.845 3.797 23.057 1.00 94.50 121 SER A C 1
ATOM 1005 O O . SER A 1 121 ? 2.016 3.989 23.408 1.00 94.50 121 SER A O 1
ATOM 1007 N N . GLU A 1 122 ? 0.509 2.862 22.171 1.00 92.06 122 GLU A N 1
ATOM 1008 C CA . GLU A 1 122 ? 1.471 1.945 21.549 1.00 92.06 122 GLU A CA 1
ATOM 1009 C C . GLU A 1 122 ? 2.496 2.697 20.694 1.00 92.06 122 GLU A C 1
ATOM 1011 O O . GLU A 1 122 ? 3.684 2.369 20.696 1.00 92.06 122 GLU A O 1
ATOM 1016 N N . ASN A 1 123 ? 2.069 3.799 20.075 1.00 89.06 123 ASN A N 1
ATOM 1017 C CA . ASN A 1 123 ? 2.899 4.647 19.228 1.00 89.06 123 ASN A CA 1
ATOM 1018 C C . ASN A 1 123 ? 3.328 5.956 19.915 1.00 89.06 123 ASN A C 1
ATOM 1020 O O .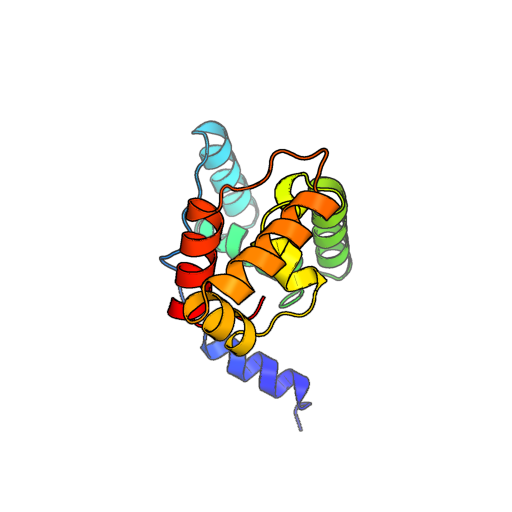 ASN A 1 123 ? 3.597 6.958 19.254 1.00 89.06 123 ASN A O 1
ATOM 1024 N N . SER A 1 124 ? 3.431 5.981 21.247 1.00 86.19 124 SER A N 1
ATOM 1025 C CA . SER A 1 124 ? 3.62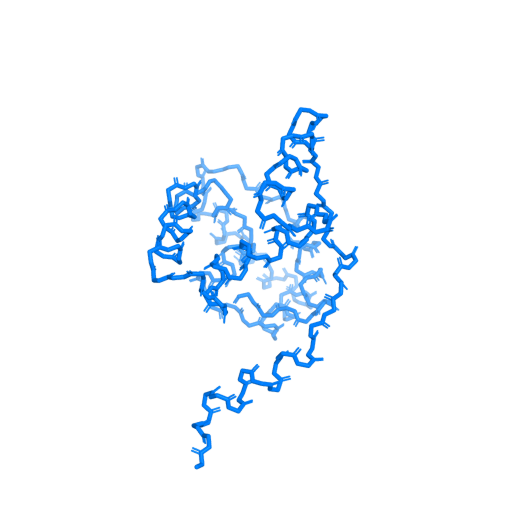2 7.217 22.037 1.00 86.19 124 SER A CA 1
ATOM 1026 C C . SER A 1 124 ? 4.885 8.036 21.723 1.00 86.19 124 SER A C 1
ATOM 1028 O O . SER A 1 124 ? 4.987 9.196 22.124 1.00 86.19 124 SER A O 1
ATOM 1030 N N . ARG A 1 125 ? 5.867 7.454 21.025 1.00 86.25 125 ARG A N 1
ATOM 1031 C CA . ARG A 1 125 ? 7.116 8.122 20.608 1.00 86.25 125 ARG A CA 1
ATOM 1032 C C . ARG A 1 125 ? 7.142 8.517 19.131 1.00 86.25 125 ARG A C 1
ATOM 1034 O O . ARG A 1 125 ? 8.162 9.027 18.670 1.00 86.25 125 ARG A O 1
ATOM 1041 N N . MET A 1 126 ? 6.060 8.258 18.408 1.00 88.38 126 MET A N 1
ATOM 1042 C CA . MET A 1 126 ? 5.952 8.454 16.968 1.00 88.38 126 MET A CA 1
ATOM 1043 C C . MET A 1 126 ? 5.118 9.700 16.653 1.00 88.38 126 MET A C 1
ATOM 1045 O O . MET A 1 126 ? 4.447 10.265 17.520 1.00 88.38 126 MET A O 1
ATOM 1049 N N . ASN A 1 127 ? 5.184 10.155 15.403 1.00 87.19 127 ASN A N 1
ATOM 1050 C CA . ASN A 1 127 ? 4.333 11.232 14.913 1.00 87.19 127 ASN A CA 1
ATOM 1051 C C . ASN A 1 127 ? 3.014 10.640 14.395 1.00 87.19 127 ASN A C 1
ATOM 1053 O O . ASN A 1 127 ? 2.920 10.272 13.227 1.00 87.19 127 ASN A O 1
ATOM 1057 N N . ASN A 1 128 ? 2.034 10.508 15.288 1.00 91.25 128 ASN A N 1
ATOM 1058 C CA . ASN A 1 128 ? 0.774 9.818 15.011 1.00 91.25 128 ASN A CA 1
ATOM 1059 C C . ASN A 1 128 ? -0.227 10.675 14.223 1.00 91.25 128 ASN A C 1
ATOM 1061 O O . ASN A 1 128 ? -0.221 11.906 14.310 1.00 91.25 128 ASN A O 1
ATOM 1065 N N . GLU A 1 129 ? -1.113 10.004 13.487 1.00 95.75 129 GLU A N 1
ATOM 1066 C CA . GLU A 1 129 ? -2.255 10.625 12.814 1.00 95.75 129 GLU A CA 1
ATOM 1067 C C . GLU A 1 129 ? -3.248 11.177 13.856 1.00 95.75 129 GLU A C 1
ATOM 1069 O O . GLU A 1 129 ? -3.468 10.581 14.913 1.00 95.75 129 GLU A O 1
ATOM 1074 N N . SER A 1 130 ? -3.847 12.339 13.575 1.00 96.00 130 SER A N 1
ATOM 1075 C CA . SER A 1 130 ? -4.910 12.904 14.414 1.00 96.00 130 SER A CA 1
ATOM 1076 C C . SER A 1 130 ? -6.189 12.071 14.317 1.00 96.00 130 SER A C 1
ATOM 1078 O O . SER A 1 130 ? -6.399 11.352 13.340 1.00 96.00 130 SER A O 1
ATOM 1080 N N . LYS A 1 131 ? -7.109 12.231 15.277 1.00 96.81 131 LYS A N 1
ATOM 1081 C CA . LYS A 1 131 ? -8.430 11.575 15.243 1.00 96.81 131 LYS A CA 1
ATOM 1082 C C . LYS A 1 131 ? -9.158 11.783 13.920 1.00 96.81 131 LYS A C 1
ATOM 1084 O O . LYS A 1 131 ? -9.691 10.838 13.350 1.00 96.81 131 LYS A O 1
ATOM 1089 N N . GLU A 1 132 ? -9.161 13.011 13.409 1.00 96.88 132 GLU A N 1
ATOM 1090 C CA . GLU A 1 132 ? -9.825 13.358 12.153 1.00 96.88 132 GLU A CA 1
ATOM 1091 C C . GLU A 1 132 ? -9.184 12.637 10.962 1.00 96.88 132 GLU A C 1
ATOM 1093 O O . GLU A 1 132 ? -9.894 12.163 10.075 1.00 96.88 132 GLU A O 1
ATOM 1098 N N . GLN A 1 133 ? -7.852 12.520 10.953 1.00 97.12 133 GLN A N 1
ATOM 1099 C CA . GLN A 1 133 ? -7.122 11.765 9.934 1.00 97.12 133 GLN A CA 1
ATOM 1100 C C . GLN A 1 133 ? -7.425 10.264 10.029 1.00 97.12 133 GLN A C 1
ATOM 1102 O O . GLN A 1 133 ? -7.642 9.623 8.996 1.00 97.12 133 GLN A O 1
ATOM 1107 N N . CYS A 1 134 ? -7.511 9.717 11.245 1.00 97.00 134 CYS A N 1
ATOM 1108 C CA . CYS A 1 134 ? -7.876 8.322 11.479 1.00 97.00 134 CYS A CA 1
ATOM 1109 C C . CYS A 1 134 ? -9.307 8.019 11.016 1.00 97.00 134 CYS A C 1
ATOM 1111 O O . CYS A 1 134 ? -9.519 7.073 10.260 1.00 97.00 134 CYS A O 1
ATOM 1113 N N . LEU A 1 135 ? -10.279 8.863 11.370 1.00 96.94 135 LEU A N 1
ATOM 1114 C CA . LEU A 1 135 ? -11.670 8.726 10.924 1.00 96.94 135 LEU A CA 1
ATOM 1115 C C . LEU A 1 135 ? -11.804 8.833 9.405 1.00 96.94 135 LEU A C 1
ATOM 1117 O O . LEU A 1 135 ? -12.555 8.074 8.796 1.00 96.94 135 LEU A O 1
ATOM 1121 N N . GLN A 1 136 ? -11.093 9.770 8.773 1.00 96.81 136 GLN A N 1
ATOM 1122 C CA . GLN A 1 136 ? -11.115 9.883 7.315 1.00 96.81 136 GLN A CA 1
ATOM 1123 C C . GLN A 1 136 ? -10.519 8.637 6.656 1.00 96.81 136 GLN A C 1
ATOM 1125 O O . GLN A 1 136 ? -11.057 8.137 5.673 1.00 96.81 136 GLN A O 1
ATOM 1130 N N . THR A 1 137 ? -9.443 8.108 7.230 1.00 95.12 137 THR A N 1
ATOM 1131 C CA . THR A 1 137 ? -8.810 6.871 6.778 1.00 95.12 137 THR A CA 1
ATOM 1132 C C . THR A 1 137 ? -9.753 5.673 6.868 1.00 95.12 137 THR A C 1
ATOM 1134 O O . THR A 1 137 ? -9.887 4.948 5.886 1.00 95.12 137 THR A O 1
ATOM 1137 N N . LEU A 1 138 ? -10.437 5.491 8.001 1.00 95.75 138 LEU A N 1
ATOM 1138 C CA . LEU A 1 138 ? -11.434 4.431 8.185 1.00 95.75 138 LEU A CA 1
ATOM 1139 C C . LEU A 1 138 ? -12.553 4.535 7.140 1.00 95.75 138 LEU A C 1
ATOM 1141 O O . LEU A 1 138 ? -12.853 3.558 6.457 1.00 95.75 138 LEU A O 1
ATOM 1145 N N . LYS A 1 139 ? -13.105 5.739 6.929 1.00 95.81 139 LYS A N 1
ATOM 1146 C CA . LYS A 1 139 ? -14.127 5.990 5.894 1.00 95.81 139 LYS A CA 1
ATOM 1147 C C . LYS A 1 139 ? -13.633 5.628 4.496 1.00 95.81 139 LYS A C 1
ATOM 1149 O O . LYS A 1 139 ? -14.379 5.049 3.704 1.00 95.81 139 LYS A O 1
ATOM 1154 N N . ASP A 1 140 ? -12.389 5.966 4.178 1.00 94.25 140 ASP A N 1
ATOM 1155 C CA . ASP A 1 140 ? -11.795 5.667 2.877 1.00 94.25 140 ASP A CA 1
ATOM 1156 C C . ASP A 1 140 ? -11.603 4.157 2.667 1.00 94.25 140 ASP A C 1
ATOM 1158 O O . ASP A 1 140 ? -11.831 3.677 1.558 1.00 94.25 140 ASP A O 1
ATOM 1162 N N . ILE A 1 141 ? -11.209 3.410 3.703 1.00 93.88 141 ILE A N 1
ATOM 1163 C CA . ILE A 1 141 ? -11.051 1.948 3.638 1.00 93.88 141 ILE A CA 1
ATOM 1164 C C . ILE A 1 141 ? -12.409 1.274 3.451 1.00 93.88 141 ILE A C 1
ATOM 1166 O O . ILE A 1 141 ? -12.612 0.552 2.471 1.00 93.88 141 ILE A O 1
ATOM 1170 N N . VAL A 1 142 ? -13.357 1.583 4.338 1.00 94.12 142 VAL A N 1
ATOM 1171 C CA . VAL A 1 142 ? -14.717 1.031 4.328 1.00 94.12 142 VAL A CA 1
ATOM 1172 C C . VAL A 1 142 ? -15.417 1.311 3.000 1.00 94.12 142 VAL A C 1
ATOM 1174 O O . VAL A 1 142 ? -15.962 0.403 2.377 1.00 94.12 142 VAL A O 1
ATOM 1177 N N . SER A 1 143 ? -15.367 2.554 2.511 1.00 93.12 143 SER A N 1
ATOM 1178 C CA . SER A 1 143 ? -16.043 2.927 1.258 1.00 93.12 143 SER A CA 1
ATOM 1179 C C . SER A 1 143 ? -15.473 2.232 0.020 1.00 93.12 143 SER A C 1
ATOM 1181 O O . SER A 1 143 ? -16.191 2.059 -0.967 1.00 93.12 143 SER A O 1
ATOM 1183 N N . LYS A 1 144 ? -14.197 1.831 0.056 1.00 89.06 144 LYS A N 1
ATOM 1184 C CA . LYS A 1 144 ? -13.536 1.092 -1.027 1.00 89.06 144 LYS A CA 1
ATOM 1185 C C . LYS A 1 144 ? -13.634 -0.426 -0.863 1.00 89.06 144 LYS A C 1
ATOM 1187 O O . LYS A 1 144 ? -13.341 -1.128 -1.828 1.00 89.06 144 LYS A O 1
ATOM 1192 N N . GLY A 1 145 ? -14.035 -0.918 0.310 1.00 86.19 145 GLY A N 1
ATOM 1193 C CA . GLY A 1 145 ? -14.108 -2.347 0.617 1.00 86.19 145 GLY A CA 1
ATOM 1194 C C . GLY A 1 145 ? -12.745 -3.038 0.558 1.00 86.19 145 GLY A C 1
ATOM 1195 O O . GLY A 1 145 ? -12.645 -4.144 0.034 1.00 86.19 145 GLY A O 1
ATOM 1196 N N . VAL A 1 146 ? -11.687 -2.363 1.017 1.00 78.00 146 VAL A N 1
ATOM 1197 C CA . VAL A 1 146 ? -10.325 -2.917 1.034 1.00 78.00 146 VAL A CA 1
ATOM 1198 C C . VAL A 1 146 ? -10.082 -3.602 2.375 1.00 78.00 146 VAL A C 1
ATOM 1200 O O . VAL A 1 146 ? -10.037 -2.925 3.395 1.00 78.00 146 VAL A O 1
ATOM 1203 N N . GLU A 1 147 ? -9.904 -4.922 2.372 1.00 79.50 147 GLU A N 1
ATOM 1204 C CA . GLU A 1 147 ? -9.322 -5.619 3.525 1.00 79.50 147 GLU A CA 1
ATOM 1205 C C . GLU A 1 147 ? -7.829 -5.273 3.608 1.00 79.50 147 GLU A C 1
ATOM 1207 O O . GLU A 1 147 ? -7.150 -5.219 2.573 1.00 79.50 147 GLU A O 1
ATOM 1212 N N . LEU A 1 148 ? -7.361 -4.950 4.817 1.00 79.19 148 LEU A N 1
ATOM 1213 C CA . LEU A 1 148 ? -5.978 -4.556 5.080 1.00 79.19 148 LEU A CA 1
ATOM 1214 C C . LEU A 1 148 ? -5.087 -5.776 5.289 1.00 79.19 148 LEU A C 1
ATOM 1216 O O . LEU A 1 148 ? -5.536 -6.728 5.960 1.00 79.19 148 LEU A O 1
#

Sequence (148 aa):
MLSDYAQKQREDLNTKANREDIKISLTDKEYSNLKLMAYKAGFRDAGELISSFVGDLTGWQSNGSDERDKANEWYERAFGTSEYHSNIRHYLYDNDYSLDDMNDLLEDEDYFEEIYQAYISENSRMNNESKEQCLQTLKDIVSKGVEL

Radius of gyration: 19.51 Å; chains: 1; bounding box: 37×46×49 Å

Organism: NCBI:txid1390249

pLDDT: mean 92.37, std 6.1, range [64.25, 98.56]

Foldseek 3Di:
DDPPVVVVLVVVVVVDDDDPPDDDDDDPVRLVVLQVVCVVVVHPGSVVVVVQLVCLLVVSDNPDPVSNVVSVVVCCVVPVPHLCCLEVVVVCVVVVPFLVNLVVLLVDVVVVVVVVVVSCVVQVVGDYDDSVRNNVVSVVCNVVVDTD

Secondary structure (DSSP, 8-state):
---HHHHHHHHHHTT----SS------HHHHHHHHHHHHHTT-SSHHHHHHHHHHHHTTSS-S-HHHHHHHHHHHHHHHTT-GGGGSHHHHHHHTT--HHHHHHHHH-HHHHHHHHHHHHHHTTTS-PPPHHHHHHHHHHHHHHT---